Protein AF-A0A962DKK1-F1 (afdb_monomer_lite)

pLDDT: mean 78.5, std 17.29, range [34.22, 97.69]

Structure (mmCIF, N/CA/C/O backbone):
data_AF-A0A962DKK1-F1
#
_entry.id   AF-A0A962DKK1-F1
#
loop_
_atom_site.group_PDB
_atom_site.id
_atom_site.type_symbol
_atom_site.label_atom_id
_atom_site.label_alt_id
_atom_site.label_comp_id
_atom_site.label_asym_id
_atom_site.label_entity_id
_atom_site.label_seq_id
_atom_site.pdbx_PDB_ins_code
_atom_site.Cartn_x
_atom_site.Cartn_y
_atom_site.Cartn_z
_atom_site.occupancy
_atom_site.B_iso_or_equiv
_atom_site.auth_seq_id
_atom_site.auth_comp_id
_atom_site.auth_asym_id
_atom_site.auth_atom_id
_atom_site.pdbx_PDB_model_num
ATOM 1 N N . MET A 1 1 ? 17.340 -15.029 39.544 1.00 38.12 1 MET A N 1
ATOM 2 C CA . MET A 1 1 ? 16.029 -14.887 38.871 1.00 38.12 1 MET A CA 1
ATOM 3 C C . MET A 1 1 ? 15.025 -14.484 39.949 1.00 38.12 1 MET A C 1
ATOM 5 O O . MET A 1 1 ? 14.687 -15.329 40.756 1.00 38.12 1 MET A O 1
ATOM 9 N N . SER A 1 2 ? 14.737 -13.201 40.212 1.00 34.22 2 SER A N 1
ATOM 10 C CA . SER A 1 2 ? 14.168 -12.178 39.305 1.00 34.22 2 SER A CA 1
ATOM 11 C C . SER A 1 2 ? 12.877 -12.729 38.679 1.00 34.22 2 SER A C 1
ATOM 13 O O . SER A 1 2 ? 12.976 -13.680 37.920 1.00 34.22 2 SER A O 1
ATOM 15 N N . THR A 1 3 ? 11.656 -12.265 38.966 1.00 37.50 3 THR A N 1
ATOM 16 C CA . THR A 1 3 ? 11.211 -10.873 39.129 1.00 37.50 3 THR A CA 1
ATOM 17 C C . THR A 1 3 ? 9.856 -10.770 39.870 1.00 37.50 3 THR A C 1
ATOM 19 O O . THR A 1 3 ? 8.924 -11.519 39.611 1.00 37.50 3 THR A O 1
ATOM 22 N N . LEU A 1 4 ? 9.820 -9.821 40.815 1.00 36.00 4 LEU A N 1
ATOM 23 C CA . LEU A 1 4 ? 8.732 -9.002 41.378 1.00 36.00 4 LEU A CA 1
ATOM 24 C C . LEU A 1 4 ? 7.271 -9.515 41.413 1.00 36.00 4 LEU A C 1
ATOM 26 O O . LEU A 1 4 ? 6.476 -9.254 40.513 1.00 36.00 4 LEU A O 1
ATOM 30 N N . LYS A 1 5 ? 6.854 -9.985 42.601 1.00 38.22 5 LYS A N 1
ATOM 31 C CA . LYS A 1 5 ? 5.548 -9.609 43.177 1.00 38.22 5 LYS A CA 1
ATOM 32 C C . LYS A 1 5 ? 5.543 -8.083 43.329 1.00 38.22 5 LYS A C 1
ATOM 34 O O . LYS A 1 5 ? 6.258 -7.561 44.184 1.00 38.22 5 LYS A O 1
ATOM 39 N N . GLN A 1 6 ? 4.807 -7.372 42.475 1.00 42.34 6 GLN A N 1
ATOM 40 C CA . GLN A 1 6 ? 4.632 -5.928 42.618 1.00 42.34 6 GLN A CA 1
ATOM 41 C C . GLN A 1 6 ? 4.003 -5.617 43.978 1.00 42.34 6 GLN A C 1
ATOM 43 O O . GLN A 1 6 ? 3.001 -6.203 44.388 1.00 42.34 6 GLN A O 1
ATOM 48 N N . GLN A 1 7 ? 4.694 -4.733 44.682 1.00 39.09 7 GLN A N 1
ATOM 49 C CA . GLN A 1 7 ? 4.469 -4.325 46.053 1.00 39.09 7 GLN A CA 1
ATOM 50 C C . GLN A 1 7 ? 3.099 -3.651 46.183 1.00 39.09 7 GLN A C 1
ATOM 52 O O . GLN A 1 7 ? 2.826 -2.656 45.516 1.00 39.09 7 GLN A O 1
ATOM 57 N N . HIS A 1 8 ? 2.257 -4.175 47.077 1.00 39.00 8 HIS A N 1
ATOM 58 C CA . HIS A 1 8 ? 1.205 -3.383 47.707 1.00 39.00 8 HIS A CA 1
ATOM 59 C C . HIS A 1 8 ? 1.904 -2.309 48.547 1.00 39.00 8 HIS A C 1
ATOM 61 O O . HIS A 1 8 ? 2.344 -2.574 49.665 1.00 39.00 8 HIS A O 1
ATOM 67 N N . ALA A 1 9 ? 2.065 -1.114 47.984 1.00 37.25 9 ALA A N 1
ATOM 68 C CA . ALA A 1 9 ? 2.425 0.063 48.756 1.00 37.25 9 ALA A CA 1
ATOM 69 C C . ALA A 1 9 ? 1.176 0.504 49.530 1.00 37.25 9 ALA A C 1
ATOM 71 O O . ALA A 1 9 ? 0.356 1.272 49.034 1.00 37.25 9 ALA A O 1
ATOM 72 N N . VAL A 1 10 ? 1.006 -0.059 50.726 1.00 46.09 10 VAL A N 1
ATOM 73 C CA . VAL A 1 10 ? 0.055 0.435 51.723 1.00 46.09 10 VAL A CA 1
ATOM 74 C C . VAL A 1 10 ? 0.611 1.762 52.243 1.00 46.09 10 VAL A C 1
ATOM 76 O O . VAL A 1 10 ? 1.651 1.782 52.895 1.00 46.09 10 VAL A O 1
ATOM 79 N N . ASN A 1 11 ? -0.062 2.859 51.905 1.00 47.78 11 ASN A N 1
ATOM 80 C CA . ASN A 1 11 ? 0.117 4.187 52.498 1.00 47.78 11 ASN A CA 1
ATOM 81 C C . ASN A 1 11 ? -1.148 4.516 53.322 1.00 47.78 11 ASN A C 1
ATOM 83 O O . ASN A 1 11 ? -2.201 3.937 53.057 1.00 47.78 11 ASN A O 1
ATOM 87 N N . PRO A 1 12 ? -1.025 5.358 54.360 1.00 49.19 12 PRO A N 1
ATOM 88 C CA . PRO A 1 12 ? -1.594 5.152 55.692 1.00 49.19 12 PRO A CA 1
ATOM 89 C C . PRO A 1 12 ? -3.124 5.186 55.711 1.00 49.19 12 PRO A C 1
ATOM 91 O O . PRO A 1 12 ? -3.716 6.030 55.055 1.00 49.19 12 PRO A O 1
ATOM 94 N N . GLU A 1 13 ? -3.714 4.263 56.474 1.00 57.44 13 GLU A N 1
ATOM 95 C CA . GLU A 1 13 ? -5.073 4.235 57.051 1.00 57.44 13 GLU A CA 1
ATOM 96 C C . GLU A 1 13 ? -6.074 5.306 56.570 1.00 57.44 13 GLU A C 1
ATOM 98 O O . GLU A 1 13 ? -6.578 6.103 57.358 1.00 57.44 13 GLU A O 1
ATOM 103 N N . ILE A 1 14 ? -6.424 5.318 55.283 1.00 63.72 14 ILE A N 1
ATOM 104 C CA . ILE A 1 14 ? -7.646 5.998 54.853 1.00 63.72 14 ILE A CA 1
ATOM 105 C C . ILE A 1 14 ? -8.773 4.991 55.063 1.00 63.72 14 ILE A C 1
ATOM 107 O O . ILE A 1 14 ? -8.920 4.043 54.290 1.00 63.72 14 ILE A O 1
ATOM 111 N N . THR A 1 15 ? -9.514 5.156 56.157 1.00 82.00 15 THR A N 1
ATOM 112 C CA . THR A 1 15 ? -10.688 4.334 56.454 1.00 82.00 15 THR A CA 1
ATOM 113 C C . THR A 1 15 ? -11.810 4.633 55.466 1.00 82.00 15 THR A C 1
ATOM 115 O O . THR A 1 15 ? -11.895 5.730 54.907 1.00 82.00 15 THR A O 1
ATOM 118 N N . GLU A 1 16 ? -12.688 3.658 55.236 1.00 71.38 16 GLU A N 1
ATOM 119 C CA . GLU A 1 16 ? -13.846 3.848 54.357 1.00 71.38 16 GLU A CA 1
ATOM 120 C C . GLU A 1 16 ? -14.738 5.000 54.844 1.00 71.38 16 GLU A C 1
ATOM 122 O O . GLU A 1 16 ? -15.227 5.770 54.015 1.00 71.38 16 GLU A O 1
ATOM 127 N N . GLU A 1 17 ? -14.868 5.194 56.165 1.00 75.94 17 GLU A N 1
ATOM 128 C CA . GLU A 1 17 ? -15.586 6.344 56.727 1.00 75.94 17 GLU A CA 1
ATOM 129 C C . GLU A 1 17 ? -14.944 7.679 56.336 1.00 75.94 17 GLU A C 1
ATOM 131 O O . GLU A 1 17 ? -15.644 8.592 55.907 1.00 75.94 17 GLU A O 1
ATOM 136 N N . ALA A 1 18 ? -13.613 7.789 56.390 1.00 80.25 18 ALA A N 1
ATOM 137 C CA . ALA A 1 18 ? -12.925 9.021 56.011 1.00 80.25 18 ALA A CA 1
ATOM 138 C C . ALA A 1 18 ? -13.116 9.355 54.519 1.00 80.25 18 ALA A C 1
ATOM 140 O O . ALA A 1 18 ? -13.217 10.525 54.147 1.00 80.25 18 ALA A O 1
ATOM 141 N N . ILE A 1 19 ? -13.196 8.335 53.656 1.00 78.94 19 ILE A N 1
ATOM 142 C CA . ILE A 1 19 ? -13.493 8.510 52.225 1.00 78.94 19 ILE A CA 1
ATOM 143 C C . ILE A 1 19 ? -14.941 8.967 52.034 1.00 78.94 19 ILE A C 1
ATOM 145 O O . ILE A 1 19 ? -15.192 9.869 51.232 1.00 78.94 19 ILE A O 1
ATOM 149 N N . ALA A 1 20 ? -15.889 8.366 52.758 1.00 73.25 20 ALA A N 1
ATOM 150 C CA . ALA A 1 20 ? -17.300 8.732 52.694 1.00 73.25 20 ALA A CA 1
ATOM 151 C C . ALA A 1 20 ? -17.527 10.184 53.143 1.00 73.25 20 ALA A C 1
ATOM 153 O O . ALA A 1 20 ? -18.129 10.960 52.397 1.00 73.25 20 ALA A O 1
ATOM 154 N N . ASP A 1 21 ? -16.959 10.574 54.287 1.00 79.06 21 ASP A N 1
ATOM 155 C CA . ASP A 1 21 ? -17.029 11.938 54.818 1.00 79.06 21 ASP A CA 1
ATOM 156 C C . ASP A 1 21 ? -16.410 12.949 53.844 1.00 79.06 21 ASP A C 1
ATOM 158 O O . ASP A 1 21 ? -16.981 14.010 53.574 1.00 79.06 21 ASP A O 1
ATOM 162 N N . TYR A 1 22 ? -15.266 12.602 53.246 1.00 82.12 22 TYR A N 1
ATOM 163 C CA . TYR A 1 22 ? -14.610 13.443 52.251 1.00 82.12 22 TYR A CA 1
ATOM 164 C C . TYR A 1 22 ? -15.469 13.642 50.995 1.00 82.12 22 TYR A C 1
ATOM 166 O O . TYR A 1 22 ? -15.608 14.773 50.522 1.00 82.12 22 TYR A O 1
ATOM 174 N N . LEU A 1 23 ? -16.057 12.572 50.450 1.00 80.94 23 LEU A N 1
ATOM 175 C CA . LEU A 1 23 ? -16.922 12.649 49.268 1.00 80.94 23 LEU A CA 1
ATOM 176 C C . LEU A 1 23 ? -18.223 13.410 49.560 1.00 80.94 23 LEU A C 1
ATOM 178 O O . LEU A 1 23 ? -18.690 14.158 48.704 1.00 80.94 23 LEU A O 1
ATOM 182 N N . GLN A 1 24 ? -18.777 13.278 50.767 1.00 75.62 24 GLN A N 1
ATOM 183 C CA . GLN A 1 24 ? -19.978 14.002 51.186 1.00 75.62 24 GLN A CA 1
ATOM 184 C C . GLN A 1 24 ? -19.713 15.503 51.370 1.00 75.62 24 GLN A C 1
ATOM 186 O O . GLN A 1 24 ? -20.543 16.326 50.984 1.00 75.62 24 GLN A O 1
ATOM 191 N N . ALA A 1 25 ? -18.541 15.870 51.895 1.00 86.06 25 ALA A N 1
ATOM 192 C CA . ALA A 1 25 ? -18.103 17.261 51.997 1.00 86.06 25 ALA A CA 1
ATOM 193 C C . ALA A 1 25 ? -17.721 17.881 50.636 1.00 86.06 25 ALA A C 1
ATOM 195 O O . ALA A 1 25 ? -17.657 19.104 50.517 1.00 86.06 25 ALA A O 1
ATOM 196 N N . ASN A 1 26 ? -17.470 17.061 49.608 1.00 81.31 26 ASN A N 1
ATOM 197 C CA . ASN A 1 26 ? -17.030 17.497 48.280 1.00 81.31 26 ASN A CA 1
ATOM 198 C C . ASN A 1 26 ? -17.920 16.914 47.159 1.00 81.31 26 ASN A C 1
ATOM 200 O O . ASN A 1 26 ? -17.438 16.110 46.358 1.00 81.31 26 ASN A O 1
ATOM 204 N N . PRO A 1 27 ? -19.190 17.339 47.024 1.00 76.06 27 PRO A N 1
ATOM 205 C CA . PRO A 1 27 ? -20.107 16.798 46.010 1.00 76.06 27 PRO A CA 1
ATOM 206 C C . PRO A 1 27 ? -19.615 16.998 44.564 1.00 76.06 27 PRO A C 1
ATOM 208 O O . PRO A 1 27 ? -19.842 16.156 43.698 1.00 76.06 27 PRO A O 1
ATOM 211 N N . GLU A 1 28 ? -18.853 18.061 44.311 1.00 80.56 28 GLU A N 1
ATOM 212 C CA . GLU A 1 28 ? -18.278 18.393 42.998 1.00 80.56 28 GLU A CA 1
ATOM 213 C C . GLU A 1 28 ? -17.040 17.549 42.642 1.00 80.56 28 GLU A C 1
ATOM 215 O O . GLU A 1 28 ? -16.443 17.692 41.572 1.00 80.56 28 GLU A O 1
ATOM 220 N N . PHE A 1 29 ? -16.593 16.673 43.549 1.00 79.75 29 PHE A N 1
ATOM 221 C CA . PHE A 1 29 ? -15.401 15.846 43.364 1.00 79.75 29 PHE A CA 1
ATOM 222 C C . PHE A 1 29 ? -15.450 15.045 42.057 1.00 79.75 29 PHE A C 1
ATOM 224 O O . PHE A 1 29 ? -14.474 15.016 41.308 1.00 79.75 29 PHE A O 1
ATOM 231 N N . PHE A 1 30 ? -16.599 14.453 41.734 1.00 74.88 30 PHE A N 1
ATOM 232 C CA . PHE A 1 30 ? -16.753 13.658 40.518 1.00 74.88 30 PHE A CA 1
ATOM 233 C C . PHE A 1 30 ? -16.901 14.485 39.236 1.00 74.88 30 PHE A C 1
ATOM 235 O O . PHE A 1 30 ? -16.602 13.972 38.158 1.00 74.88 30 PHE A O 1
ATOM 242 N N . GLU A 1 31 ? -17.291 15.757 39.332 1.00 75.06 31 GLU A N 1
ATOM 243 C CA . GLU A 1 31 ? -17.278 16.676 38.189 1.00 75.06 31 GLU A CA 1
ATOM 244 C C . GLU A 1 31 ? -15.838 17.047 37.823 1.00 75.06 31 GLU A C 1
ATOM 246 O O . GLU A 1 31 ? -15.436 16.956 36.661 1.00 75.06 31 GLU A O 1
ATOM 251 N N . ARG A 1 32 ? -15.019 17.355 38.839 1.00 77.56 32 ARG A N 1
ATOM 252 C CA . ARG A 1 32 ? -13.580 17.635 38.682 1.00 77.56 32 ARG A CA 1
ATOM 253 C C . ARG A 1 32 ? -12.777 16.404 38.259 1.00 77.56 32 ARG A C 1
ATOM 255 O O . ARG A 1 32 ? -11.748 16.533 37.599 1.00 77.56 32 ARG A O 1
ATOM 262 N N . HIS A 1 33 ? -13.261 15.210 38.596 1.00 70.62 33 HIS A N 1
ATOM 263 C CA . HIS A 1 33 ? -12.624 13.933 38.282 1.00 70.62 33 HIS A CA 1
ATOM 264 C C . HIS A 1 33 ? -13.517 13.013 37.430 1.00 70.62 33 HIS A C 1
ATOM 266 O O . HIS A 1 33 ? -13.675 11.826 37.719 1.00 70.62 33 HIS A O 1
ATOM 272 N N . SER A 1 34 ? -14.056 13.530 36.324 1.00 65.81 34 SER A N 1
ATOM 273 C CA . SER A 1 34 ? -14.964 12.796 35.420 1.00 65.81 34 SER A CA 1
ATOM 274 C C . SER A 1 34 ? -14.400 11.469 34.876 1.00 65.81 34 SER A C 1
ATOM 276 O O . SER A 1 34 ? -15.138 10.508 34.647 1.00 65.81 34 SER A O 1
ATOM 278 N N . ILE A 1 35 ? -13.074 11.365 34.730 1.00 69.44 35 ILE A N 1
ATOM 279 C CA . ILE A 1 35 ? -12.382 10.132 34.319 1.00 69.44 35 ILE A CA 1
ATOM 280 C C . ILE A 1 35 ? -12.550 9.019 35.368 1.00 69.44 35 ILE A C 1
ATOM 282 O O . ILE A 1 35 ? -12.721 7.855 35.002 1.00 69.44 35 ILE A O 1
ATOM 286 N N . LEU A 1 36 ? -12.547 9.356 36.664 1.00 66.94 36 LEU A N 1
ATOM 287 C CA . LEU A 1 36 ? -12.799 8.386 37.735 1.00 66.94 36 LEU A CA 1
ATOM 288 C C . LEU A 1 36 ? -14.233 7.855 37.655 1.00 66.94 36 LEU A C 1
ATOM 290 O O . LEU A 1 36 ? -14.428 6.648 37.767 1.00 66.94 36 LEU A O 1
ATOM 294 N N . LEU A 1 37 ? -15.213 8.709 37.342 1.00 65.50 37 LEU A N 1
ATOM 295 C CA . LEU A 1 37 ? -16.615 8.312 37.159 1.00 65.50 37 LEU A CA 1
ATOM 296 C C . LEU A 1 37 ? -16.808 7.311 35.997 1.00 65.50 37 LEU A C 1
ATOM 298 O O . LEU A 1 37 ? -17.636 6.400 36.068 1.00 65.50 37 LEU A O 1
ATOM 302 N N . ASN A 1 38 ? -16.014 7.436 34.928 1.00 61.47 38 ASN A N 1
ATOM 303 C CA . ASN A 1 38 ? -16.039 6.488 33.808 1.00 61.47 38 ASN A CA 1
ATOM 304 C C . ASN A 1 38 ? -15.576 5.079 34.205 1.00 61.47 38 ASN A C 1
ATOM 306 O O . ASN A 1 38 ? -16.063 4.094 33.644 1.00 61.47 38 ASN A O 1
ATOM 310 N N . ASN A 1 39 ? -14.684 4.979 35.190 1.00 62.34 39 ASN A N 1
ATOM 311 C CA . ASN A 1 39 ? -14.127 3.716 35.672 1.00 62.34 39 ASN A CA 1
ATOM 312 C C . ASN A 1 39 ? -14.829 3.184 36.933 1.00 62.34 39 ASN A C 1
ATOM 314 O O . ASN A 1 39 ? -14.711 1.996 37.240 1.00 62.34 39 ASN A O 1
ATOM 318 N N . LEU A 1 40 ? -15.578 4.036 37.639 1.00 65.38 40 LEU A N 1
ATOM 319 C CA . LEU A 1 40 ? -16.307 3.690 38.852 1.00 65.38 40 LEU A CA 1
ATOM 320 C C . LEU A 1 40 ? -17.438 2.698 38.533 1.00 65.38 40 LEU A C 1
ATOM 322 O O . LEU A 1 40 ? -18.264 2.920 37.643 1.00 65.38 40 LEU A O 1
ATOM 326 N N . ARG A 1 41 ? -17.471 1.581 39.264 1.00 57.44 41 ARG A N 1
ATOM 327 C CA . ARG A 1 41 ? -18.561 0.601 39.217 1.00 57.44 41 ARG A CA 1
ATOM 328 C C . ARG A 1 41 ? -19.440 0.797 40.447 1.00 57.44 41 ARG A C 1
ATOM 330 O O . ARG A 1 41 ? -19.141 0.249 41.498 1.00 57.44 41 ARG A O 1
ATOM 337 N N . LEU A 1 42 ? -20.502 1.582 40.303 1.00 58.72 42 LEU A N 1
ATOM 338 C CA . LEU A 1 42 ? -21.550 1.730 41.314 1.00 58.72 42 LEU A CA 1
ATOM 339 C C . LEU A 1 42 ? -22.676 0.736 41.000 1.00 58.72 42 LEU A C 1
ATOM 341 O O . LEU A 1 42 ? -23.409 0.973 40.039 1.00 58.72 42 LEU A O 1
ATOM 345 N N . PRO A 1 43 ? -22.817 -0.375 41.740 1.00 54.16 43 PRO A N 1
ATOM 346 C CA . PRO A 1 43 ? -24.013 -1.200 41.639 1.00 54.16 43 PRO A CA 1
ATOM 347 C C . PRO A 1 43 ? -25.209 -0.418 42.204 1.00 54.16 43 PRO A C 1
ATOM 349 O O . PRO A 1 43 ? -25.185 -0.027 43.370 1.00 54.16 43 PRO A O 1
ATOM 352 N N . HIS A 1 44 ? -26.256 -0.174 41.412 1.00 52.31 44 HIS A N 1
ATOM 353 C CA . HIS A 1 44 ? -27.511 0.355 41.948 1.00 52.31 44 HIS A CA 1
ATOM 354 C C . HIS A 1 44 ? -28.201 -0.721 42.788 1.00 52.31 44 HIS A C 1
ATOM 356 O O . HIS A 1 44 ? -28.836 -1.635 42.267 1.00 52.31 44 HIS A O 1
ATOM 362 N N . SER A 1 45 ? -28.152 -0.582 44.108 1.00 50.78 45 SER A N 1
ATOM 363 C CA . SER A 1 45 ? -28.953 -1.355 45.057 1.00 50.78 45 SER A CA 1
ATOM 364 C C . SER A 1 45 ? -30.389 -0.817 45.134 1.00 50.78 45 SER A C 1
ATOM 366 O O . SER A 1 45 ? -30.885 -0.457 46.197 1.00 50.78 45 SER A O 1
ATOM 368 N N . THR A 1 46 ? -31.100 -0.772 44.003 1.00 48.31 46 THR A N 1
ATOM 369 C CA . THR A 1 46 ? -32.573 -0.742 44.066 1.00 48.31 46 THR A CA 1
ATOM 370 C C . THR A 1 46 ? -33.025 -2.184 44.271 1.00 48.31 46 THR A C 1
ATOM 372 O O . THR A 1 46 ? -32.860 -3.026 43.396 1.00 48.31 46 THR A O 1
ATOM 375 N N . GLY A 1 47 ? -33.446 -2.496 45.499 1.00 43.22 47 GLY A N 1
ATOM 376 C CA . GLY A 1 47 ? -33.584 -3.856 46.020 1.00 43.22 47 GLY A CA 1
ATOM 377 C C . GLY A 1 47 ? -34.341 -4.829 45.110 1.00 43.22 47 GLY A C 1
ATOM 378 O O . GLY A 1 47 ? -35.513 -4.633 44.802 1.00 43.22 47 GLY A O 1
ATOM 379 N N . GLY A 1 48 ? -33.665 -5.915 44.734 1.00 44.50 48 GLY A N 1
ATOM 380 C CA . GLY A 1 48 ? -34.232 -7.048 44.007 1.00 44.50 48 GLY A CA 1
ATOM 381 C C . GLY A 1 48 ? -33.236 -7.641 43.012 1.00 44.50 48 GLY A C 1
ATOM 382 O O . GLY A 1 48 ? -32.356 -6.949 42.518 1.00 44.50 48 GLY A O 1
ATOM 383 N N . ALA A 1 49 ? -33.380 -8.927 42.686 1.00 51.34 49 ALA A N 1
ATOM 384 C CA . ALA A 1 49 ? -32.545 -9.676 41.737 1.00 51.34 49 ALA A CA 1
ATOM 385 C C . ALA A 1 49 ? -32.627 -9.190 40.261 1.00 51.34 49 ALA A C 1
ATOM 387 O O . ALA A 1 49 ? -32.333 -9.950 39.338 1.00 51.34 49 ALA A O 1
ATOM 388 N N . ALA A 1 50 ? -33.049 -7.946 40.019 1.00 53.00 50 ALA A N 1
ATOM 389 C CA . ALA A 1 50 ? -33.268 -7.362 38.704 1.00 53.00 50 ALA A CA 1
ATOM 390 C C . ALA A 1 50 ? -32.167 -6.341 38.378 1.00 53.00 50 ALA A C 1
ATOM 392 O O . ALA A 1 50 ? -32.025 -5.319 39.040 1.00 53.00 50 ALA A O 1
ATOM 393 N N . VAL A 1 51 ? -31.389 -6.610 37.328 1.00 54.62 51 VAL A N 1
ATOM 394 C CA . VAL A 1 51 ? -30.392 -5.669 36.793 1.00 54.62 51 VAL A CA 1
ATOM 395 C C . VAL A 1 51 ? -31.115 -4.466 36.179 1.00 54.62 51 VAL A C 1
ATOM 397 O O . VAL A 1 51 ? -31.990 -4.644 35.328 1.00 54.62 51 VAL A O 1
ATOM 400 N N . SER A 1 52 ? -30.739 -3.244 36.568 1.00 65.56 52 SER A N 1
ATOM 401 C CA . SER A 1 52 ? -31.344 -2.013 36.049 1.00 65.56 52 SER A CA 1
ATOM 402 C C . SER A 1 52 ? -31.128 -1.887 34.534 1.00 65.56 52 SER A C 1
ATOM 404 O O . SER A 1 52 ? -30.004 -1.967 34.026 1.00 65.56 52 SER A O 1
ATOM 406 N N . LEU A 1 53 ? -32.210 -1.657 33.779 1.00 58.00 53 LEU A N 1
ATOM 407 C CA . LEU A 1 53 ? -32.154 -1.445 32.325 1.00 58.00 53 LEU A CA 1
ATOM 408 C C . LEU A 1 53 ? -31.226 -0.283 31.948 1.00 58.00 53 LEU A C 1
ATOM 410 O O . LEU A 1 53 ? -30.561 -0.346 30.914 1.00 58.00 53 LEU A O 1
ATOM 414 N N . VAL A 1 54 ? -31.141 0.743 32.796 1.00 70.88 54 VAL A N 1
ATOM 415 C CA . VAL A 1 54 ? -30.272 1.907 32.587 1.00 70.88 54 VAL A CA 1
ATOM 416 C C . VAL A 1 54 ? -28.798 1.505 32.688 1.00 70.88 54 VAL A C 1
ATOM 418 O O . VAL A 1 54 ? -28.007 1.870 31.821 1.00 70.88 54 VAL A O 1
ATOM 421 N N . GLU A 1 55 ? -28.423 0.671 33.662 1.00 65.69 55 GLU A N 1
ATOM 422 C CA . GLU A 1 55 ? -27.054 0.144 33.776 1.00 65.69 55 GLU A CA 1
ATOM 423 C C . GLU A 1 55 ? -26.679 -0.697 32.552 1.00 65.69 55 GLU A C 1
ATOM 425 O O . GLU A 1 55 ? -25.596 -0.538 31.979 1.00 65.69 55 GLU A O 1
ATOM 430 N N . ARG A 1 56 ? -27.599 -1.553 32.087 1.00 71.75 56 ARG A N 1
ATOM 431 C CA . ARG A 1 56 ? -27.389 -2.340 30.866 1.00 71.75 56 ARG A CA 1
ATOM 432 C C . ARG A 1 56 ? -27.231 -1.440 29.639 1.00 71.75 56 ARG A C 1
ATOM 434 O O . ARG A 1 56 ? -26.366 -1.713 28.807 1.00 71.75 56 ARG A O 1
ATOM 441 N N . GLN A 1 57 ? -28.018 -0.371 29.524 1.00 67.44 57 GLN A N 1
ATOM 442 C CA . GLN A 1 57 ? -27.907 0.603 28.436 1.00 67.44 57 GLN A CA 1
ATOM 443 C C . GLN A 1 57 ? -26.578 1.367 28.478 1.00 67.44 57 GLN A C 1
ATOM 445 O O . GLN A 1 57 ? -25.922 1.477 27.441 1.00 67.44 57 GLN A O 1
ATOM 450 N N . ILE A 1 58 ? -26.127 1.820 29.652 1.00 82.81 58 ILE A N 1
ATOM 451 C CA . ILE A 1 58 ? -24.833 2.502 29.825 1.00 82.81 58 ILE A CA 1
ATOM 452 C C . ILE A 1 58 ? -23.679 1.574 29.442 1.00 82.81 58 ILE A C 1
ATOM 454 O O . ILE A 1 58 ? -22.782 1.979 28.702 1.00 82.81 58 ILE A O 1
ATOM 458 N N . LEU A 1 59 ? -23.707 0.314 29.883 1.00 78.88 59 LEU A N 1
ATOM 459 C CA . LEU A 1 59 ? -22.694 -0.674 29.507 1.00 78.88 59 LEU A CA 1
ATOM 460 C C . LEU A 1 59 ? -22.650 -0.891 27.990 1.00 78.88 59 LEU A C 1
ATOM 462 O O . LEU A 1 59 ? -21.568 -0.889 27.401 1.00 78.88 59 LEU A O 1
ATOM 466 N N . VAL A 1 60 ? -23.810 -1.024 27.342 1.00 80.75 60 VAL A N 1
ATOM 467 C CA . VAL A 1 60 ? -23.899 -1.161 25.880 1.00 80.75 60 VAL A CA 1
ATOM 468 C C . VAL A 1 60 ? -23.371 0.089 25.173 1.00 80.75 60 VAL A C 1
ATOM 470 O O . VAL A 1 60 ? -22.650 -0.035 24.183 1.00 80.75 60 VAL A O 1
ATOM 473 N N . LEU A 1 61 ? -23.686 1.289 25.666 1.00 85.88 61 LEU A N 1
ATOM 474 C CA . LEU A 1 61 ? -23.177 2.545 25.112 1.00 85.88 61 LEU A CA 1
ATOM 475 C C . LEU A 1 61 ? -21.657 2.653 25.257 1.00 85.88 61 LEU A C 1
ATOM 477 O O . LEU A 1 61 ? -20.987 2.966 24.276 1.00 85.88 61 LEU A O 1
ATOM 481 N N . ARG A 1 62 ? -21.096 2.310 26.424 1.00 85.88 62 ARG A N 1
ATOM 482 C CA . ARG A 1 62 ? -19.640 2.271 26.645 1.00 85.88 62 ARG A CA 1
ATOM 483 C C . ARG A 1 62 ? -18.955 1.278 25.703 1.00 85.88 62 ARG A C 1
ATOM 485 O O . ARG A 1 62 ? -17.960 1.618 25.072 1.00 85.88 62 ARG A O 1
ATOM 492 N N . GLN A 1 63 ? -19.513 0.078 25.534 1.00 88.25 63 GLN A N 1
ATOM 493 C CA . GLN A 1 63 ? -18.990 -0.914 24.587 1.00 88.25 63 GLN A CA 1
ATOM 494 C C . GLN A 1 63 ? -19.058 -0.433 23.133 1.00 88.25 63 GLN A C 1
ATOM 496 O O . GLN A 1 63 ? -18.113 -0.635 22.368 1.00 88.25 63 GLN A O 1
ATOM 501 N N . LYS A 1 64 ? -20.164 0.209 22.739 1.00 91.44 64 LYS A N 1
ATOM 502 C CA . LYS A 1 64 ? -20.310 0.806 21.406 1.00 91.44 64 LYS A CA 1
ATOM 503 C C . LYS A 1 64 ? -19.295 1.920 21.186 1.00 91.44 64 LYS A C 1
ATOM 505 O O . LYS A 1 64 ? -18.675 1.936 20.129 1.00 91.44 64 LYS A O 1
ATOM 510 N N . ASN A 1 65 ? -19.100 2.789 22.173 1.00 94.31 65 ASN A N 1
ATOM 511 C CA . ASN A 1 65 ? -18.135 3.878 22.098 1.00 94.31 65 ASN A CA 1
ATOM 512 C C . ASN A 1 65 ? -16.712 3.331 21.905 1.00 94.31 65 ASN A C 1
ATOM 514 O O . ASN A 1 65 ? -16.096 3.604 20.882 1.00 94.31 65 ASN A O 1
ATOM 518 N N . LEU A 1 66 ? -16.272 2.397 22.755 1.00 93.88 66 LEU A N 1
ATOM 519 C CA . LEU A 1 66 ? -14.969 1.734 22.603 1.00 93.88 66 LEU A CA 1
ATOM 520 C C . LEU A 1 66 ? -14.790 1.071 21.226 1.00 93.88 66 LEU A C 1
ATOM 522 O O . LEU A 1 66 ? -13.703 1.086 20.649 1.00 93.88 66 LEU A O 1
ATOM 526 N N . LYS A 1 67 ? -15.849 0.468 20.673 1.00 94.69 67 LYS A N 1
ATOM 527 C CA . LYS A 1 67 ? -15.814 -0.118 19.324 1.00 94.69 67 LYS A CA 1
ATOM 528 C C . LYS A 1 67 ? -15.661 0.952 18.240 1.00 94.69 67 LYS A C 1
ATOM 530 O O . LYS A 1 67 ? -14.962 0.708 17.258 1.00 94.69 67 LYS A O 1
ATOM 535 N N . LEU A 1 68 ? -16.330 2.092 18.388 1.00 96.06 68 LEU A N 1
ATOM 536 C CA . LEU A 1 68 ? -16.235 3.215 17.457 1.00 96.06 68 LEU A CA 1
ATOM 537 C C . LEU A 1 68 ? -14.861 3.877 17.524 1.00 96.06 68 LEU A C 1
ATOM 539 O O . LEU A 1 68 ? -14.271 4.099 16.474 1.00 96.06 68 LEU A O 1
ATOM 543 N N . GLU A 1 69 ? -14.317 4.099 18.718 1.00 96.31 69 GLU A N 1
ATOM 544 C CA . GLU A 1 69 ? -12.966 4.638 18.907 1.00 96.31 69 GLU A CA 1
ATOM 545 C C . GLU A 1 69 ? -11.907 3.759 18.233 1.00 96.31 69 GLU A C 1
ATOM 547 O O . GLU A 1 69 ? -11.043 4.266 17.519 1.00 96.31 69 GLU A O 1
ATOM 552 N N . ARG A 1 70 ? -12.007 2.430 18.380 1.00 96.69 70 ARG A N 1
ATOM 553 C CA . ARG A 1 70 ? -11.110 1.486 17.690 1.00 96.69 70 ARG A CA 1
ATOM 554 C C . ARG A 1 70 ? -11.231 1.585 16.174 1.00 96.69 70 ARG A C 1
ATOM 556 O O . ARG A 1 70 ? -10.226 1.735 15.497 1.00 96.69 70 ARG A O 1
ATOM 563 N N . LYS A 1 71 ? -12.459 1.569 15.648 1.00 96.44 71 LYS A N 1
ATOM 564 C CA . LYS A 1 71 ? -12.688 1.715 14.203 1.00 96.44 71 LYS A CA 1
ATOM 565 C C . LYS A 1 71 ? -12.170 3.044 13.665 1.00 96.44 71 LYS A C 1
ATOM 567 O O . LYS A 1 71 ? -11.627 3.077 12.569 1.00 96.44 71 LYS A O 1
ATOM 572 N N . LEU A 1 72 ? -12.357 4.132 14.409 1.00 96.94 72 LEU A N 1
ATOM 573 C CA . LEU A 1 72 ? -11.849 5.443 14.026 1.00 96.94 72 LEU A CA 1
ATOM 574 C C . LEU A 1 72 ? -10.324 5.421 13.955 1.00 96.94 72 LEU A C 1
ATOM 576 O O . LEU A 1 72 ? -9.761 5.899 12.976 1.00 96.94 72 LEU A O 1
ATOM 580 N N . LYS A 1 73 ? -9.668 4.827 14.955 1.00 97.00 73 LYS A N 1
ATOM 581 C CA . LYS A 1 73 ? -8.217 4.653 14.948 1.00 97.00 73 LYS A CA 1
ATOM 582 C C . LYS A 1 73 ? -7.751 3.875 13.715 1.00 97.00 73 LYS A C 1
ATOM 584 O O . LYS A 1 73 ? -6.882 4.366 13.005 1.00 97.00 73 LYS A O 1
ATOM 589 N N . ASP A 1 74 ? -8.387 2.744 13.414 1.00 97.25 74 ASP A N 1
ATOM 590 C CA . ASP A 1 74 ? -8.055 1.938 12.234 1.00 97.25 74 ASP A CA 1
ATOM 591 C C . ASP A 1 74 ? -8.209 2.747 10.933 1.00 97.25 74 ASP A C 1
ATOM 593 O O . ASP A 1 74 ? -7.342 2.710 10.063 1.00 97.25 74 ASP A O 1
ATOM 597 N N . LEU A 1 75 ? -9.290 3.527 10.803 1.00 97.62 75 LEU A N 1
ATOM 598 C CA . LEU A 1 75 ? -9.520 4.384 9.636 1.00 97.62 75 LEU A CA 1
ATOM 599 C C . LEU A 1 75 ? -8.470 5.491 9.503 1.00 97.62 75 LEU A C 1
ATOM 601 O O . LEU A 1 75 ? -8.028 5.775 8.392 1.00 97.62 75 LEU A O 1
ATOM 605 N N . VAL A 1 76 ? -8.060 6.106 10.614 1.00 97.56 76 VAL A N 1
ATOM 606 C CA . VAL A 1 76 ? -7.002 7.127 10.624 1.00 97.56 76 VAL A CA 1
ATOM 607 C C . VAL A 1 76 ? -5.661 6.521 10.218 1.00 97.56 76 VAL A C 1
ATOM 609 O O . VAL A 1 76 ? -4.927 7.130 9.440 1.00 97.56 76 VAL A O 1
ATOM 612 N N . ASP A 1 77 ? -5.346 5.320 10.697 1.00 97.50 77 ASP A N 1
ATOM 613 C CA . ASP A 1 77 ? -4.108 4.629 10.340 1.00 97.50 77 ASP A CA 1
ATOM 614 C C . ASP A 1 77 ? -4.093 4.244 8.848 1.00 97.50 77 ASP A C 1
ATOM 616 O O . ASP A 1 77 ? -3.089 4.465 8.164 1.00 97.50 77 ASP A O 1
ATOM 620 N N . ILE A 1 78 ? -5.226 3.778 8.304 1.00 97.44 78 ILE A N 1
ATOM 621 C CA . ILE A 1 78 ? -5.395 3.541 6.860 1.00 97.44 78 ILE A CA 1
ATOM 622 C C . ILE A 1 78 ? -5.224 4.844 6.070 1.00 97.44 78 ILE A C 1
ATOM 624 O O . ILE A 1 78 ? -4.493 4.862 5.082 1.00 97.44 78 ILE A O 1
ATOM 628 N N . ALA A 1 79 ? -5.855 5.940 6.501 1.00 96.81 79 ALA A N 1
ATOM 629 C CA . ALA A 1 79 ? -5.753 7.232 5.825 1.00 96.81 79 ALA A CA 1
ATOM 630 C C . ALA A 1 79 ? -4.296 7.719 5.753 1.00 96.81 79 ALA A C 1
ATOM 632 O O . ALA A 1 79 ? -3.810 8.049 4.676 1.00 96.81 79 ALA A O 1
ATOM 633 N N . ARG A 1 80 ? -3.556 7.647 6.865 1.00 96.94 80 ARG A N 1
ATOM 634 C CA . ARG A 1 80 ? -2.128 8.010 6.910 1.00 96.94 80 ARG A CA 1
ATOM 635 C C . ARG A 1 80 ? -1.265 7.138 6.001 1.00 96.94 80 ARG A C 1
ATOM 637 O O . ARG A 1 80 ? -0.343 7.638 5.351 1.00 96.94 80 ARG A O 1
ATOM 644 N N . SER A 1 81 ? -1.542 5.834 5.963 1.00 95.88 81 SER A N 1
ATOM 645 C CA . SER A 1 81 ? -0.848 4.908 5.065 1.00 95.88 81 SER A CA 1
ATOM 646 C C . SER A 1 81 ? -1.110 5.260 3.599 1.00 95.88 81 SER A C 1
ATOM 648 O O . SER A 1 81 ? -0.166 5.330 2.809 1.00 95.88 81 SER A O 1
ATOM 650 N N . ASN A 1 82 ? -2.362 5.575 3.259 1.00 96.69 82 ASN A N 1
ATOM 651 C CA . ASN A 1 82 ? -2.756 5.990 1.917 1.00 96.69 82 ASN A CA 1
ATOM 652 C C . ASN A 1 82 ? -2.111 7.318 1.507 1.00 96.69 82 ASN A C 1
ATOM 654 O O . ASN A 1 82 ? -1.586 7.403 0.401 1.00 96.69 82 ASN A O 1
ATOM 658 N N . ASP A 1 83 ? -2.077 8.318 2.390 1.00 97.50 83 ASP A N 1
ATOM 659 C CA . ASP A 1 83 ? -1.422 9.604 2.116 1.00 97.50 83 ASP A CA 1
ATOM 660 C C . ASP A 1 83 ? 0.075 9.419 1.848 1.00 97.50 83 ASP A C 1
ATOM 662 O O . ASP A 1 83 ? 0.633 9.968 0.895 1.00 97.50 83 ASP A O 1
ATOM 666 N N . THR A 1 84 ? 0.726 8.570 2.648 1.00 96.44 84 THR A N 1
ATOM 667 C CA . THR A 1 84 ? 2.141 8.227 2.461 1.00 96.44 84 THR A CA 1
ATOM 668 C C . THR A 1 84 ? 2.369 7.536 1.114 1.00 96.44 84 THR A C 1
ATOM 670 O O . THR A 1 84 ? 3.328 7.852 0.408 1.00 96.44 84 THR A O 1
ATOM 673 N N . LEU A 1 85 ? 1.492 6.602 0.734 1.00 95.88 85 LEU A N 1
ATOM 674 C CA . LEU A 1 85 ? 1.562 5.915 -0.554 1.00 95.88 85 LEU A CA 1
ATOM 675 C C . LEU A 1 85 ? 1.340 6.885 -1.725 1.00 95.88 85 LEU A C 1
ATOM 677 O O . LEU A 1 85 ? 2.105 6.860 -2.688 1.00 95.88 85 LEU A O 1
ATOM 681 N N . ALA A 1 86 ? 0.344 7.765 -1.631 1.00 97.00 86 ALA A N 1
ATOM 682 C CA . ALA A 1 86 ? 0.043 8.764 -2.651 1.00 97.00 86 ALA A CA 1
ATOM 683 C C . ALA A 1 86 ? 1.223 9.722 -2.872 1.00 97.00 86 ALA A C 1
ATOM 685 O O . ALA A 1 86 ? 1.609 9.972 -4.015 1.00 97.00 86 ALA A O 1
ATOM 686 N N . ALA A 1 87 ? 1.861 10.185 -1.793 1.00 96.81 87 ALA A N 1
ATOM 687 C CA . ALA A 1 87 ? 3.058 11.017 -1.872 1.00 96.81 87 ALA A CA 1
ATOM 688 C C . ALA A 1 87 ? 4.225 10.297 -2.575 1.00 96.81 87 ALA A C 1
ATOM 690 O O . ALA A 1 87 ? 4.908 10.893 -3.410 1.00 96.81 87 ALA A O 1
ATOM 691 N N . ARG A 1 88 ? 4.433 9.001 -2.295 1.00 96.69 88 ARG A N 1
ATOM 692 C CA . ARG A 1 88 ? 5.461 8.181 -2.966 1.00 96.69 88 ARG A CA 1
ATOM 693 C C . ARG A 1 88 ? 5.182 8.018 -4.458 1.00 96.69 88 ARG A C 1
ATOM 695 O O . ARG A 1 88 ? 6.100 8.163 -5.259 1.00 96.69 88 ARG A O 1
ATOM 702 N N . ILE A 1 89 ? 3.928 7.762 -4.834 1.00 97.00 89 ILE A N 1
ATOM 703 C CA . ILE A 1 89 ? 3.511 7.657 -6.241 1.00 97.00 89 ILE A CA 1
ATOM 704 C C . ILE A 1 89 ? 3.735 8.985 -6.968 1.00 97.00 89 ILE A C 1
ATOM 706 O O . ILE A 1 89 ? 4.303 8.997 -8.058 1.00 97.00 89 ILE A O 1
ATOM 710 N N . HIS A 1 90 ? 3.333 10.103 -6.361 1.00 97.31 90 HIS A N 1
ATOM 711 C CA . HIS A 1 90 ? 3.529 11.426 -6.947 1.00 97.31 90 HIS A CA 1
ATOM 712 C C . HIS A 1 90 ? 5.017 11.752 -7.136 1.00 97.31 90 HIS A C 1
ATOM 714 O O . HIS A 1 90 ? 5.425 12.172 -8.217 1.00 97.31 90 HIS A O 1
ATOM 720 N N . SER A 1 91 ? 5.840 11.491 -6.117 1.00 96.62 91 SER A N 1
ATOM 721 C CA . SER A 1 91 ? 7.293 11.672 -6.193 1.00 96.62 91 SER A CA 1
ATOM 722 C C . SER A 1 91 ? 7.918 10.822 -7.304 1.00 96.62 91 SER A C 1
ATOM 724 O O . SER A 1 91 ? 8.675 11.341 -8.123 1.00 96.62 91 SER A O 1
ATOM 726 N N . LEU A 1 92 ? 7.543 9.540 -7.406 1.00 97.00 92 LEU A N 1
ATOM 727 C CA . LEU A 1 92 ? 7.993 8.664 -8.490 1.00 97.00 92 LEU A CA 1
ATOM 728 C C . LEU A 1 92 ? 7.626 9.236 -9.866 1.00 97.00 92 LEU A C 1
ATOM 730 O O . LEU A 1 92 ? 8.485 9.295 -10.742 1.00 97.00 92 LEU A O 1
ATOM 734 N N . ALA A 1 93 ? 6.385 9.693 -10.050 1.00 96.69 93 ALA A N 1
ATOM 735 C CA . ALA A 1 93 ? 5.949 10.287 -11.312 1.00 96.69 93 ALA A CA 1
ATOM 736 C C . ALA A 1 93 ? 6.791 11.519 -11.682 1.00 96.69 93 ALA A C 1
ATOM 738 O O . ALA A 1 93 ? 7.248 11.629 -12.819 1.00 96.69 93 ALA A O 1
ATOM 739 N N . MET A 1 94 ? 7.065 12.404 -10.719 1.00 97.69 94 MET A N 1
ATOM 740 C CA . MET A 1 94 ? 7.916 13.579 -10.928 1.00 97.69 94 MET A CA 1
ATOM 741 C C . MET A 1 94 ? 9.354 13.199 -11.300 1.00 97.69 94 MET A C 1
ATOM 743 O O . MET A 1 94 ? 9.917 13.770 -12.231 1.00 97.69 94 MET A O 1
ATOM 747 N N . LEU A 1 95 ? 9.942 12.212 -10.617 1.00 96.44 95 LEU A N 1
ATOM 7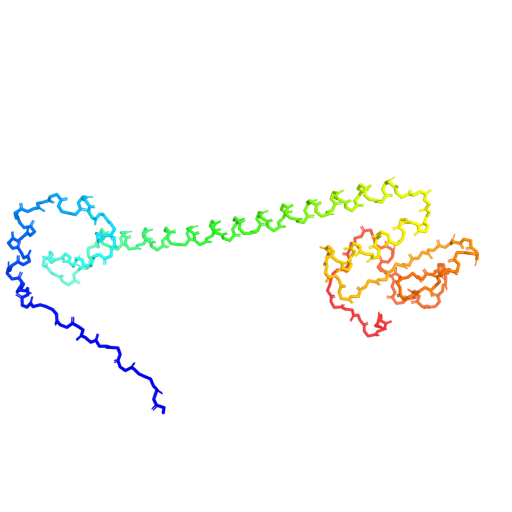48 C CA . LEU A 1 95 ? 11.298 11.738 -10.910 1.00 96.44 95 LEU A CA 1
ATOM 749 C C . LEU A 1 95 ? 11.397 11.082 -12.293 1.00 96.44 95 LEU A C 1
ATOM 751 O O . LEU A 1 95 ? 12.388 11.281 -12.990 1.00 96.44 95 LEU A O 1
ATOM 755 N N . MET A 1 96 ? 10.378 10.321 -12.700 1.00 95.50 96 MET A N 1
ATOM 756 C CA . MET A 1 96 ? 10.325 9.719 -14.035 1.00 95.50 96 MET A CA 1
ATOM 757 C C . MET A 1 96 ? 10.178 10.782 -15.128 1.00 95.50 96 MET A C 1
ATOM 759 O O . MET A 1 96 ? 10.846 10.682 -16.150 1.00 95.50 96 MET A O 1
ATOM 763 N N . LEU A 1 97 ? 9.350 11.811 -14.909 1.00 96.06 97 LEU A N 1
ATOM 764 C CA . LEU A 1 97 ? 9.186 12.927 -15.849 1.00 96.06 97 LEU A CA 1
ATOM 765 C C . LEU A 1 97 ? 10.453 13.781 -15.989 1.00 96.06 97 LEU A C 1
ATOM 767 O O . LEU A 1 97 ? 10.704 14.327 -17.058 1.00 96.06 97 LEU A O 1
ATOM 771 N N . ALA A 1 98 ? 11.242 13.904 -14.921 1.00 96.31 98 ALA A N 1
ATOM 772 C CA . ALA A 1 98 ? 12.493 14.657 -14.919 1.00 96.31 98 ALA A CA 1
ATOM 773 C C . ALA A 1 98 ? 13.691 13.870 -15.484 1.00 96.31 98 ALA A C 1
ATOM 775 O O . ALA A 1 98 ? 14.776 14.435 -15.635 1.00 96.31 98 ALA A O 1
ATOM 776 N N . ALA A 1 99 ? 13.536 12.571 -15.759 1.00 94.81 99 ALA A N 1
ATOM 777 C CA . ALA A 1 99 ? 14.618 11.753 -16.287 1.00 94.81 99 ALA A CA 1
ATOM 778 C C . ALA A 1 99 ? 14.952 12.156 -17.740 1.00 94.81 99 ALA A C 1
ATOM 780 O O . ALA A 1 99 ? 14.041 12.326 -18.551 1.00 94.81 99 ALA A O 1
ATOM 781 N N . PRO A 1 100 ? 16.244 12.293 -18.093 1.00 89.75 100 PRO A N 1
ATOM 782 C CA . PRO A 1 100 ? 16.655 12.828 -19.393 1.00 89.75 100 PRO A CA 1
ATOM 783 C C . PRO A 1 100 ? 16.474 11.833 -20.547 1.00 89.75 100 PRO A C 1
ATOM 785 O O . PRO A 1 100 ? 16.386 12.238 -21.703 1.00 89.75 100 PRO A O 1
ATOM 788 N N . ASP A 1 101 ? 16.454 10.535 -20.246 1.00 88.62 101 ASP A N 1
ATOM 789 C CA . ASP A 1 101 ? 16.424 9.456 -21.222 1.00 88.62 101 ASP A CA 1
ATOM 790 C C . ASP A 1 101 ? 15.749 8.192 -20.662 1.00 88.62 101 ASP A C 1
ATOM 792 O O . ASP A 1 101 ? 15.448 8.068 -19.470 1.00 88.62 101 ASP A O 1
ATOM 796 N N . GLN A 1 102 ? 15.517 7.215 -21.543 1.00 86.44 102 GLN A N 1
ATOM 797 C CA . GLN A 1 102 ? 14.894 5.940 -21.183 1.00 86.44 102 GLN A CA 1
ATOM 798 C C . GLN A 1 102 ? 15.692 5.180 -20.110 1.00 86.44 102 GLN A C 1
ATOM 800 O O . GLN A 1 102 ? 15.099 4.582 -19.211 1.00 86.44 102 GLN A O 1
ATOM 805 N N . ALA A 1 103 ? 17.026 5.218 -20.171 1.00 85.69 103 ALA A N 1
ATOM 806 C CA . ALA A 1 103 ? 17.883 4.579 -19.175 1.00 85.69 103 ALA A CA 1
ATOM 807 C C . ALA A 1 103 ? 17.709 5.218 -17.785 1.00 85.69 103 ALA A C 1
ATOM 809 O O . ALA A 1 103 ? 17.600 4.508 -16.780 1.00 85.69 103 ALA A O 1
ATOM 810 N N . GLY A 1 104 ? 17.606 6.547 -17.724 1.00 90.31 104 GLY A N 1
ATOM 811 C CA . GLY A 1 104 ? 17.307 7.305 -16.516 1.00 90.31 104 GLY A CA 1
ATOM 812 C C . GLY A 1 104 ? 15.958 6.930 -15.909 1.00 90.31 104 GLY A C 1
ATOM 813 O O . GLY A 1 104 ? 15.891 6.695 -14.702 1.00 90.31 104 GLY A O 1
ATOM 814 N N . VAL A 1 105 ? 14.912 6.789 -16.731 1.00 91.94 105 VAL A N 1
ATOM 815 C CA . VAL A 1 105 ? 13.578 6.355 -16.274 1.00 91.94 105 VAL A CA 1
ATOM 816 C C . VAL A 1 105 ? 13.641 4.970 -15.624 1.00 91.94 105 VAL A C 1
ATOM 818 O O . VAL A 1 105 ? 13.109 4.777 -14.531 1.00 91.94 105 VAL A O 1
ATOM 821 N N . ILE A 1 106 ? 14.314 4.011 -16.267 1.00 90.81 106 ILE A N 1
ATOM 822 C CA . ILE A 1 106 ? 14.441 2.635 -15.762 1.00 90.81 106 ILE A CA 1
ATOM 823 C C . ILE A 1 106 ? 15.193 2.617 -14.426 1.00 90.81 106 ILE A C 1
ATOM 825 O O . ILE A 1 106 ? 14.743 1.963 -13.485 1.00 90.81 106 ILE A O 1
ATOM 829 N N . ARG A 1 107 ? 16.291 3.376 -14.314 1.00 89.75 107 ARG A N 1
ATOM 830 C CA . ARG A 1 107 ? 17.076 3.487 -13.075 1.00 89.75 107 ARG A CA 1
ATOM 831 C C . ARG A 1 107 ? 16.263 4.096 -11.934 1.00 89.75 107 ARG A C 1
ATOM 833 O O . ARG A 1 107 ? 16.290 3.572 -10.823 1.00 89.75 107 ARG A O 1
ATOM 840 N N . VAL A 1 108 ? 15.539 5.185 -12.204 1.00 93.88 108 VAL A N 1
ATOM 841 C CA . VAL A 1 108 ? 14.649 5.822 -11.221 1.00 93.88 108 VAL A CA 1
ATOM 842 C C . VAL A 1 108 ? 13.593 4.828 -10.748 1.00 93.88 108 VAL A C 1
ATOM 844 O O . VAL A 1 108 ? 13.373 4.697 -9.547 1.00 93.88 108 VAL A O 1
ATOM 847 N N . LEU A 1 109 ? 12.967 4.095 -11.669 1.00 94.12 109 LEU A N 1
ATOM 848 C CA . LEU A 1 109 ? 11.943 3.116 -11.324 1.00 94.12 109 LEU A CA 1
ATOM 849 C C . LEU A 1 109 ? 12.504 1.977 -10.458 1.00 94.12 109 LEU A C 1
ATOM 851 O O . LEU A 1 109 ? 11.896 1.638 -9.443 1.00 94.12 109 LEU A O 1
ATOM 855 N N . GLU A 1 110 ? 13.662 1.418 -10.819 1.00 91.88 110 GLU A N 1
ATOM 856 C CA . GLU A 1 110 ? 14.340 0.375 -10.035 1.00 91.88 110 GLU A CA 1
ATOM 857 C C . GLU A 1 110 ? 14.628 0.844 -8.604 1.00 91.88 110 GLU A C 1
ATOM 859 O O . GLU A 1 110 ? 14.303 0.162 -7.627 1.00 91.88 110 GLU A O 1
ATOM 864 N N . GLU A 1 111 ? 15.216 2.033 -8.476 1.00 92.50 111 GLU A N 1
ATOM 865 C CA . GLU A 1 111 ? 15.599 2.602 -7.191 1.00 92.50 111 GLU A CA 1
ATOM 866 C C . GLU A 1 111 ? 14.378 2.890 -6.316 1.00 92.50 111 GLU A C 1
ATOM 868 O O . GLU A 1 111 ? 14.349 2.498 -5.148 1.00 92.50 111 GLU A O 1
ATOM 873 N N . GLN A 1 112 ? 13.346 3.522 -6.875 1.00 95.19 112 GLN A N 1
ATOM 874 C CA . GLN A 1 112 ? 12.147 3.879 -6.125 1.00 95.19 112 GLN A CA 1
ATOM 875 C C . GLN A 1 112 ? 11.351 2.644 -5.703 1.00 95.19 112 GLN A C 1
ATOM 877 O O . GLN A 1 112 ? 10.899 2.590 -4.560 1.00 95.19 112 GLN A O 1
ATOM 882 N N . LEU A 1 113 ? 11.223 1.621 -6.556 1.00 94.88 113 LEU A N 1
ATOM 883 C CA . LEU A 1 113 ? 10.554 0.375 -6.170 1.00 94.88 113 LEU A CA 1
ATOM 884 C C . LEU A 1 113 ? 11.248 -0.292 -4.974 1.00 94.88 113 LEU A C 1
ATOM 886 O O . LEU A 1 113 ? 10.575 -0.777 -4.064 1.00 94.88 113 LEU A O 1
ATOM 890 N N . ARG A 1 114 ? 12.583 -0.255 -4.928 1.00 91.69 114 ARG A N 1
ATOM 891 C CA . ARG A 1 114 ? 13.358 -0.815 -3.815 1.00 91.69 114 ARG A CA 1
ATOM 892 C C . ARG A 1 114 ? 13.296 0.049 -2.554 1.00 91.69 114 ARG A C 1
ATOM 894 O O . ARG A 1 114 ? 13.054 -0.479 -1.478 1.00 91.69 114 ARG A O 1
ATOM 901 N N . VAL A 1 115 ? 13.547 1.352 -2.673 1.00 92.06 115 VAL A N 1
ATOM 902 C CA . VAL A 1 115 ? 13.741 2.253 -1.521 1.00 92.06 115 VAL A CA 1
ATOM 903 C C . VAL A 1 115 ? 12.419 2.819 -1.008 1.00 92.06 115 VAL A C 1
ATOM 905 O O . VAL A 1 115 ? 12.172 2.839 0.194 1.00 92.06 115 VAL A O 1
ATOM 908 N N . SER A 1 116 ? 11.554 3.275 -1.912 1.00 92.56 116 SER A N 1
ATOM 909 C CA . SER A 1 116 ? 10.296 3.940 -1.560 1.00 92.56 116 SER A CA 1
ATOM 910 C C . SER A 1 116 ? 9.140 2.957 -1.436 1.00 92.56 116 SER A C 1
ATOM 912 O O . SER A 1 116 ? 8.245 3.184 -0.629 1.00 92.56 116 SER A O 1
ATOM 914 N N . PHE A 1 117 ? 9.131 1.857 -2.191 1.00 94.19 117 PHE A N 1
ATOM 915 C CA . PHE A 1 117 ? 8.053 0.858 -2.130 1.00 94.19 117 PHE A CA 1
ATOM 916 C C . PHE A 1 117 ? 8.442 -0.433 -1.399 1.00 94.19 117 PHE A C 1
ATOM 918 O O . PHE A 1 117 ? 7.575 -1.280 -1.202 1.00 94.19 117 PHE A O 1
ATOM 925 N N . ASN A 1 118 ? 9.693 -0.559 -0.937 1.00 93.38 118 ASN A N 1
ATOM 926 C CA . ASN A 1 118 ? 10.201 -1.732 -0.215 1.00 93.38 118 ASN A CA 1
ATOM 927 C C . ASN A 1 118 ? 9.946 -3.057 -0.955 1.00 93.38 118 ASN A C 1
ATOM 929 O O . ASN A 1 118 ? 9.628 -4.071 -0.337 1.00 93.38 118 ASN A O 1
ATOM 933 N N . ALA A 1 119 ? 10.043 -3.056 -2.285 1.00 92.25 119 ALA A N 1
ATOM 934 C CA . ALA A 1 119 ? 9.876 -4.269 -3.069 1.00 92.25 119 ALA A CA 1
ATOM 935 C C . ALA A 1 119 ? 11.090 -5.196 -2.890 1.00 92.25 119 ALA A C 1
ATOM 937 O O . ALA A 1 119 ? 12.204 -4.847 -3.282 1.00 92.25 119 ALA A O 1
ATOM 938 N N . ASP A 1 120 ? 10.865 -6.405 -2.365 1.00 90.75 120 ASP A N 1
ATOM 939 C CA . ASP A 1 120 ? 11.915 -7.426 -2.212 1.00 90.75 120 ASP A CA 1
ATOM 940 C C . ASP A 1 120 ? 12.517 -7.850 -3.558 1.00 90.75 120 ASP A C 1
ATOM 942 O O . ASP A 1 120 ? 13.714 -8.121 -3.688 1.00 90.75 120 ASP A O 1
ATOM 946 N N . ARG A 1 121 ? 11.658 -7.948 -4.578 1.00 89.38 121 ARG A N 1
ATOM 947 C CA . ARG A 1 121 ? 12.028 -8.255 -5.958 1.00 89.38 121 ARG A CA 1
ATOM 948 C C . ARG A 1 121 ? 11.151 -7.453 -6.901 1.00 89.38 121 ARG A C 1
ATOM 950 O O . ARG A 1 121 ? 9.928 -7.498 -6.804 1.00 89.38 121 ARG A O 1
ATOM 957 N N . ALA A 1 122 ? 11.791 -6.787 -7.849 1.00 90.56 122 ALA A N 1
ATOM 958 C CA . ALA A 1 122 ? 11.128 -6.111 -8.947 1.00 90.56 122 ALA A CA 1
ATOM 959 C C . ALA A 1 122 ? 11.822 -6.495 -10.256 1.00 90.56 122 ALA A C 1
ATOM 961 O O . ALA A 1 122 ? 13.046 -6.634 -10.295 1.00 90.56 122 ALA A O 1
ATOM 962 N N . ILE A 1 123 ? 11.027 -6.711 -11.302 1.00 90.25 123 ILE A N 1
ATOM 963 C CA . ILE A 1 123 ? 11.502 -7.015 -12.651 1.00 90.25 123 ILE A CA 1
ATOM 964 C C . ILE A 1 123 ? 10.673 -6.170 -13.613 1.00 90.25 123 ILE A C 1
ATOM 966 O O . ILE A 1 123 ? 9.443 -6.222 -13.580 1.00 90.25 123 ILE A O 1
ATOM 970 N N . LEU A 1 124 ? 11.348 -5.407 -14.464 1.00 89.94 124 LEU A N 1
ATOM 971 C CA . LEU A 1 124 ? 10.763 -4.688 -15.581 1.00 89.94 124 LEU A CA 1
ATOM 972 C C . LEU A 1 124 ? 11.030 -5.473 -16.862 1.00 89.94 124 LEU A C 1
ATOM 974 O O . LEU A 1 124 ? 12.179 -5.713 -17.227 1.00 89.94 124 LEU A O 1
ATOM 978 N N . VAL A 1 125 ? 9.959 -5.856 -17.548 1.00 88.31 125 VAL A N 1
ATOM 979 C CA . VAL A 1 125 ? 10.032 -6.514 -18.852 1.00 88.31 125 VAL A CA 1
ATOM 980 C C . VAL A 1 125 ? 9.630 -5.507 -19.918 1.00 88.31 125 VAL A C 1
ATOM 982 O O . VAL A 1 125 ? 8.520 -4.979 -19.878 1.00 88.31 125 VAL A O 1
ATOM 985 N N . VAL A 1 126 ? 10.531 -5.241 -20.859 1.0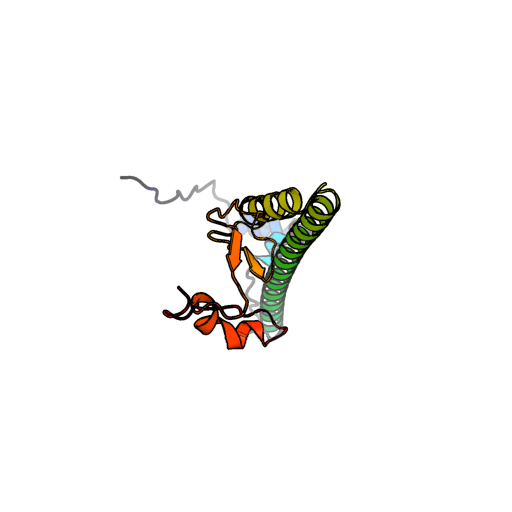0 87.00 126 VAL A N 1
ATOM 986 C CA . VAL A 1 126 ? 10.286 -4.359 -22.001 1.00 87.00 126 VAL A CA 1
ATOM 987 C C . VAL A 1 126 ? 10.217 -5.210 -23.261 1.00 87.00 126 VAL A C 1
ATOM 989 O O . VAL A 1 126 ? 11.140 -5.970 -23.559 1.00 87.00 126 VAL A O 1
ATOM 992 N N . PHE A 1 127 ? 9.113 -5.073 -23.990 1.00 87.19 127 PHE A N 1
ATOM 993 C CA . PHE A 1 127 ? 8.943 -5.676 -25.306 1.00 87.19 127 PHE A CA 1
ATOM 994 C C . PHE A 1 127 ? 9.423 -4.712 -26.384 1.00 87.19 127 PHE A C 1
ATOM 996 O O . PHE A 1 127 ? 9.240 -3.502 -26.254 1.00 87.19 127 PHE A O 1
ATOM 1003 N N . ASP A 1 128 ? 9.994 -5.264 -27.453 1.00 73.94 128 ASP A N 1
ATOM 1004 C CA . ASP A 1 128 ? 10.286 -4.532 -28.689 1.00 73.94 128 ASP A CA 1
ATOM 1005 C C . ASP A 1 128 ? 11.288 -3.360 -28.516 1.00 73.94 128 ASP A C 1
ATOM 1007 O O . ASP A 1 128 ? 11.186 -2.340 -29.195 1.00 73.94 128 ASP A O 1
ATOM 1011 N N . ALA A 1 129 ? 12.271 -3.485 -27.608 1.00 67.06 129 ALA A N 1
ATOM 1012 C CA . ALA A 1 129 ? 13.341 -2.488 -27.462 1.00 67.06 129 ALA A CA 1
ATOM 1013 C C . ALA A 1 129 ? 14.476 -2.710 -28.488 1.00 67.06 129 ALA A C 1
ATOM 1015 O O . ALA A 1 129 ? 14.774 -3.860 -28.825 1.00 67.06 129 ALA A O 1
ATOM 1016 N N . PRO A 1 130 ? 15.142 -1.641 -28.972 1.00 59.94 130 PRO A N 1
ATOM 1017 C CA . PRO A 1 130 ? 16.289 -1.773 -29.868 1.00 59.94 130 PRO A CA 1
ATOM 1018 C C . PRO A 1 130 ? 17.416 -2.574 -29.198 1.00 59.94 130 PRO A C 1
ATOM 1020 O O . PRO A 1 130 ? 17.683 -2.408 -28.007 1.00 59.94 130 PRO A O 1
ATOM 1023 N N . ALA A 1 131 ? 18.071 -3.439 -29.979 1.00 53.53 131 ALA A N 1
ATOM 1024 C CA . ALA A 1 131 ? 19.044 -4.439 -29.521 1.00 53.53 131 ALA A CA 1
ATOM 1025 C C . ALA A 1 131 ? 20.233 -3.873 -28.710 1.00 53.53 131 ALA A C 1
ATOM 1027 O O . ALA A 1 131 ? 20.857 -4.617 -27.956 1.00 53.53 131 ALA A O 1
ATOM 1028 N N . ASP A 1 132 ? 20.495 -2.565 -28.804 1.00 52.94 132 ASP A N 1
ATOM 1029 C CA . ASP A 1 132 ? 21.561 -1.859 -28.080 1.00 52.94 132 ASP A CA 1
ATOM 1030 C C . ASP A 1 132 ? 21.173 -1.392 -26.664 1.00 52.94 132 ASP A C 1
ATOM 1032 O O . ASP A 1 132 ? 22.020 -0.891 -25.928 1.00 52.94 132 ASP A O 1
ATOM 1036 N N . ALA A 1 133 ? 19.930 -1.601 -26.212 1.00 53.62 133 ALA A N 1
ATOM 1037 C CA . ALA A 1 133 ? 19.507 -1.319 -24.831 1.00 53.62 133 ALA A CA 1
ATOM 1038 C C . ALA A 1 133 ? 20.023 -2.365 -23.813 1.00 53.62 133 ALA A C 1
ATOM 1040 O O . ALA A 1 133 ? 19.387 -2.642 -22.790 1.00 53.62 133 ALA A O 1
ATOM 1041 N N . ALA A 1 134 ? 21.170 -2.980 -24.098 1.00 50.19 134 ALA A N 1
ATOM 1042 C CA . ALA A 1 134 ? 21.796 -3.995 -23.273 1.00 50.19 134 ALA A CA 1
ATOM 1043 C C . ALA A 1 134 ? 22.531 -3.363 -22.084 1.00 50.19 134 ALA A C 1
ATOM 1045 O O . ALA A 1 134 ? 23.755 -3.372 -21.998 1.00 50.19 134 ALA A O 1
ATOM 1046 N N . THR A 1 135 ? 21.751 -2.940 -21.096 1.00 53.25 135 THR A N 1
ATOM 1047 C CA . THR A 1 135 ? 22.136 -3.166 -19.700 1.00 53.25 135 THR A CA 1
ATOM 1048 C C . THR A 1 135 ? 21.107 -4.117 -19.100 1.00 53.25 135 THR A C 1
ATOM 1050 O O . THR A 1 135 ? 20.270 -3.738 -18.282 1.00 53.25 135 THR A O 1
ATOM 1053 N N . ALA A 1 136 ? 21.129 -5.370 -19.571 1.00 57.34 136 ALA A N 1
ATOM 1054 C CA . ALA A 1 136 ? 20.347 -6.473 -19.020 1.00 57.34 136 ALA A CA 1
ATOM 1055 C C . ALA A 1 136 ? 20.856 -6.794 -17.603 1.00 57.34 136 ALA A C 1
ATOM 1057 O O . ALA A 1 136 ? 21.695 -7.668 -17.391 1.00 57.34 136 ALA A O 1
ATOM 1058 N N . GLY A 1 137 ? 20.406 -6.001 -16.634 1.00 65.44 137 GLY A N 1
ATOM 1059 C CA . GLY A 1 137 ? 20.649 -6.216 -15.215 1.00 65.44 137 GLY A CA 1
ATOM 1060 C C . GLY A 1 137 ? 19.640 -7.189 -14.604 1.00 65.44 137 GLY A C 1
ATOM 1061 O O . GLY A 1 137 ? 18.801 -7.782 -15.275 1.00 65.44 137 GLY A O 1
ATOM 1062 N N . ARG A 1 138 ? 19.675 -7.326 -13.276 1.00 74.19 138 ARG A N 1
ATOM 1063 C CA . ARG A 1 138 ? 18.714 -8.164 -12.537 1.00 74.19 138 ARG A CA 1
ATOM 1064 C C . ARG A 1 138 ? 17.276 -7.621 -12.598 1.00 74.19 138 ARG A C 1
ATOM 1066 O O . ARG A 1 138 ? 16.336 -8.399 -12.445 1.00 74.19 138 ARG A O 1
ATOM 1073 N N . PHE A 1 139 ? 17.127 -6.313 -12.810 1.00 86.88 139 PHE A N 1
ATOM 1074 C CA . PHE A 1 139 ? 15.846 -5.613 -12.877 1.00 86.88 139 PHE A CA 1
ATOM 1075 C C . PHE A 1 139 ? 15.257 -5.565 -14.294 1.00 86.88 139 PHE A C 1
ATOM 1077 O O . PHE A 1 139 ? 14.080 -5.865 -14.454 1.00 86.88 139 PHE A O 1
ATOM 1084 N N . LEU A 1 140 ? 16.043 -5.226 -15.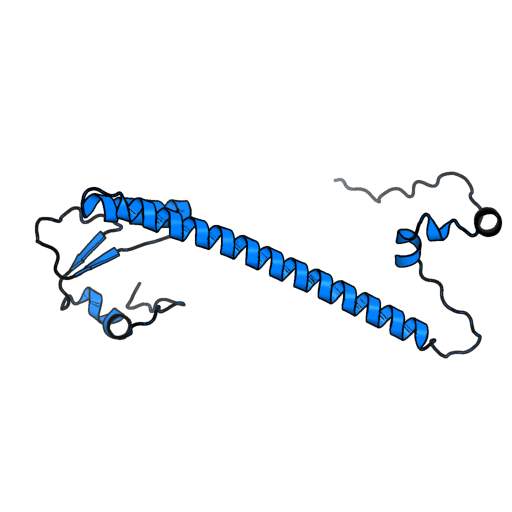321 1.00 88.00 140 LEU A N 1
ATOM 1085 C CA . LEU A 1 140 ? 15.554 -5.036 -16.693 1.00 88.00 140 LEU A CA 1
ATOM 1086 C C . LEU A 1 140 ? 15.722 -6.300 -17.547 1.00 88.00 140 LEU A C 1
ATOM 1088 O O . LEU A 1 140 ? 16.834 -6.801 -17.712 1.00 88.00 140 LEU A O 1
ATOM 1092 N N . ARG A 1 141 ? 14.632 -6.756 -18.169 1.00 85.25 141 ARG A N 1
ATOM 1093 C CA . ARG A 1 141 ? 14.635 -7.792 -19.209 1.00 85.25 141 ARG A CA 1
ATOM 1094 C C . ARG A 1 141 ? 14.077 -7.233 -20.507 1.00 85.25 141 ARG A C 1
ATOM 1096 O O . ARG A 1 141 ? 12.959 -6.725 -20.530 1.00 85.25 141 ARG A O 1
ATOM 1103 N N . VAL A 1 142 ? 14.839 -7.382 -21.581 1.00 84.75 142 VAL A N 1
ATOM 1104 C CA . VAL A 1 142 ? 14.395 -7.073 -22.941 1.00 84.75 142 VAL A CA 1
ATOM 1105 C C . VAL A 1 142 ? 14.175 -8.393 -23.658 1.00 84.75 142 VAL A C 1
ATOM 1107 O O . VAL A 1 142 ? 15.118 -9.163 -23.823 1.00 84.75 142 VAL A O 1
ATOM 1110 N N . ILE A 1 143 ? 12.931 -8.674 -24.029 1.00 85.19 143 ILE A N 1
ATOM 1111 C CA . ILE A 1 143 ? 12.536 -9.928 -24.682 1.00 85.19 143 ILE A CA 1
ATOM 1112 C C . ILE A 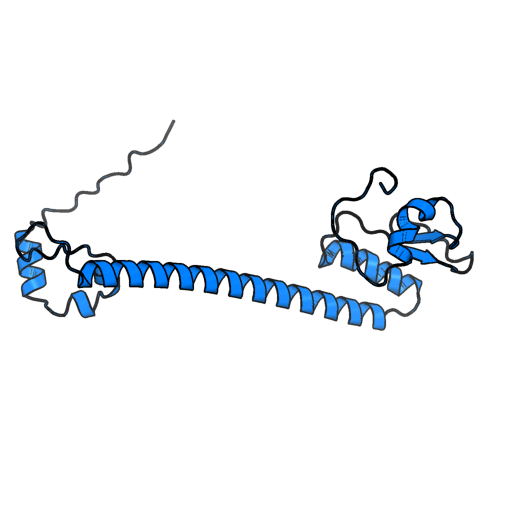1 143 ? 11.511 -9.647 -25.779 1.00 85.19 143 ILE A C 1
ATOM 1114 O O . ILE A 1 143 ? 10.769 -8.666 -25.717 1.00 85.19 143 ILE A O 1
ATOM 1118 N N . GLY A 1 144 ? 11.467 -10.509 -26.793 1.00 82.88 144 GLY A N 1
ATOM 1119 C CA . GLY A 1 144 ? 10.431 -10.447 -27.825 1.00 82.88 144 GLY A CA 1
ATOM 1120 C C . GLY A 1 144 ? 9.080 -10.907 -27.278 1.00 82.88 144 GLY A C 1
ATOM 1121 O O . GLY A 1 144 ? 9.026 -11.719 -26.359 1.00 82.88 144 GLY A O 1
ATOM 1122 N N . ARG A 1 145 ? 7.969 -10.434 -27.852 1.00 81.62 145 ARG A N 1
ATOM 1123 C CA . ARG A 1 145 ? 6.616 -10.831 -27.404 1.00 81.62 145 ARG A CA 1
ATOM 1124 C C . ARG A 1 145 ? 6.330 -12.331 -27.524 1.00 81.62 145 ARG A C 1
ATOM 1126 O O . ARG A 1 145 ? 5.511 -12.859 -26.772 1.00 81.62 145 ARG A O 1
ATOM 1133 N N . ASP A 1 146 ? 7.019 -13.005 -28.439 1.00 82.75 146 ASP A N 1
ATOM 1134 C CA . ASP A 1 146 ? 6.886 -14.442 -28.688 1.00 82.75 146 ASP A CA 1
ATOM 1135 C C . ASP A 1 146 ? 7.895 -15.301 -27.908 1.00 82.75 146 ASP A C 1
ATOM 1137 O O . ASP A 1 146 ? 7.962 -16.512 -28.119 1.00 82.75 146 ASP A O 1
ATOM 1141 N N . ASP A 1 147 ? 8.660 -14.707 -26.984 1.00 83.81 147 ASP A N 1
ATOM 1142 C CA . ASP A 1 147 ? 9.651 -15.431 -26.186 1.00 83.81 147 ASP A CA 1
ATOM 1143 C C . ASP A 1 147 ? 8.989 -16.538 -25.326 1.00 83.81 147 ASP A C 1
ATOM 1145 O O . ASP A 1 147 ? 8.012 -16.271 -24.607 1.00 83.81 147 ASP A O 1
ATOM 1149 N N . PRO A 1 148 ? 9.513 -17.783 -25.343 1.00 83.75 148 PRO A N 1
ATOM 1150 C CA . PRO A 1 148 ? 9.010 -18.884 -24.521 1.00 83.75 148 PRO A CA 1
ATOM 1151 C C . PRO A 1 148 ? 8.917 -18.564 -23.022 1.00 83.75 148 PRO A C 1
ATOM 1153 O O . PRO A 1 148 ? 8.022 -19.078 -22.348 1.00 83.75 148 PRO A O 1
ATOM 1156 N N . GLN A 1 149 ? 9.783 -17.692 -22.491 1.00 81.94 149 GLN A N 1
ATOM 1157 C CA . GLN A 1 149 ? 9.776 -17.287 -21.079 1.00 81.94 149 GLN A CA 1
ATOM 1158 C C . GLN A 1 149 ? 8.499 -16.531 -20.675 1.00 81.94 149 GLN A C 1
ATOM 1160 O O . GLN A 1 149 ? 8.137 -16.506 -19.499 1.00 81.94 149 GLN A O 1
ATOM 1165 N N . ILE A 1 150 ? 7.782 -15.940 -21.637 1.00 85.31 150 ILE A N 1
ATOM 1166 C CA . ILE A 1 150 ? 6.533 -15.199 -21.404 1.00 85.31 150 ILE A CA 1
ATOM 1167 C C . ILE A 1 150 ? 5.311 -16.117 -21.443 1.00 85.31 150 ILE A C 1
ATOM 1169 O O . ILE A 1 150 ? 4.249 -15.744 -20.941 1.00 85.31 150 ILE A O 1
ATOM 1173 N N . ALA A 1 151 ? 5.420 -17.325 -22.009 1.00 84.50 151 ALA A N 1
ATOM 1174 C CA . ALA A 1 151 ? 4.286 -18.237 -22.167 1.00 84.50 151 ALA A CA 1
ATOM 1175 C C . ALA A 1 151 ? 3.460 -18.431 -20.871 1.00 84.50 151 ALA A C 1
ATOM 1177 O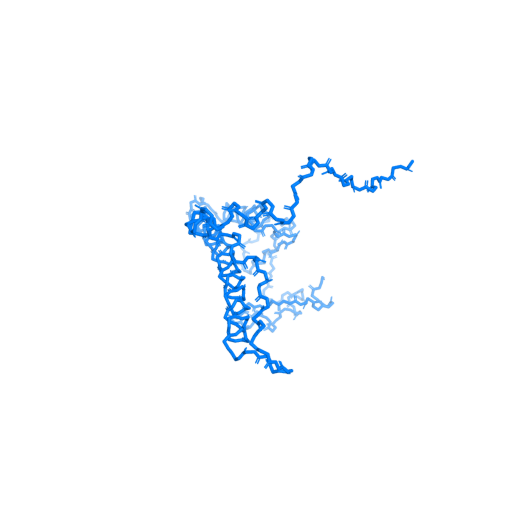 O . ALA A 1 151 ? 2.230 -18.322 -20.944 1.00 84.50 151 ALA A O 1
ATOM 1178 N N . PRO A 1 152 ? 4.072 -18.584 -19.674 1.00 85.69 152 PRO A N 1
ATOM 1179 C CA . PRO A 1 152 ? 3.344 -18.687 -18.403 1.00 85.69 152 PRO A CA 1
ATOM 1180 C C . PRO A 1 152 ? 2.565 -17.421 -18.000 1.00 85.69 152 PRO A C 1
ATOM 1182 O O . PRO A 1 152 ? 1.657 -17.486 -17.167 1.00 85.69 152 PRO A O 1
ATOM 1185 N N . PHE A 1 153 ? 2.905 -16.264 -18.568 1.00 85.75 153 PHE A N 1
ATOM 1186 C CA . PHE A 1 153 ? 2.317 -14.954 -18.279 1.00 85.75 153 PHE A CA 1
ATOM 1187 C C . PHE A 1 153 ? 1.326 -14.476 -19.351 1.00 85.75 153 PHE A C 1
ATOM 1189 O O . PHE A 1 153 ? 0.711 -13.428 -19.166 1.00 85.75 153 PHE A O 1
ATOM 1196 N N . ARG A 1 154 ? 1.092 -15.233 -20.437 1.00 83.81 154 ARG A N 1
ATOM 1197 C CA . ARG A 1 154 ? 0.216 -14.807 -21.552 1.00 83.81 154 ARG A CA 1
ATOM 1198 C C . ARG A 1 154 ? -1.180 -14.369 -21.110 1.00 83.81 154 ARG A C 1
ATOM 1200 O O . ARG A 1 154 ? -1.635 -13.303 -21.504 1.00 83.81 154 ARG A O 1
ATOM 1207 N N . THR A 1 155 ? -1.838 -15.146 -20.250 1.00 83.62 155 THR A N 1
ATOM 1208 C CA . THR A 1 155 ? -3.178 -14.801 -19.739 1.00 83.62 155 THR A CA 1
ATOM 1209 C C . THR A 1 155 ? -3.172 -13.496 -18.938 1.00 83.62 155 THR A C 1
ATOM 1211 O O . THR A 1 155 ? -4.146 -12.756 -18.968 1.00 83.62 155 THR A O 1
ATOM 1214 N N . PHE A 1 156 ? -2.079 -13.209 -18.224 1.00 84.94 156 PHE A N 1
ATOM 1215 C CA . PHE A 1 156 ? -1.912 -11.953 -17.495 1.00 84.94 156 PHE A CA 1
ATOM 1216 C C . PHE A 1 156 ? -1.702 -10.782 -18.461 1.00 84.94 156 PHE A C 1
ATOM 1218 O O . PHE A 1 156 ? -2.389 -9.777 -18.336 1.00 84.94 156 PHE A O 1
ATOM 1225 N N . LEU A 1 157 ? -0.831 -10.933 -19.461 1.00 84.56 157 LEU A N 1
ATOM 1226 C CA . LEU A 1 157 ? -0.546 -9.877 -20.440 1.00 84.56 157 LEU A CA 1
ATOM 1227 C C . LEU A 1 157 ? -1.737 -9.543 -21.349 1.00 84.56 157 LEU A C 1
ATOM 1229 O O . LEU A 1 157 ? -1.821 -8.434 -21.860 1.00 84.56 157 LEU A O 1
ATOM 1233 N N . GLN A 1 158 ? -2.658 -10.488 -21.552 1.00 85.62 158 GLN A N 1
ATOM 1234 C CA . GLN A 1 158 ? -3.916 -10.249 -22.267 1.00 85.62 158 GLN A CA 1
ATOM 1235 C C . GLN A 1 158 ? -4.957 -9.509 -21.415 1.00 85.62 158 GLN A C 1
ATOM 1237 O O . GLN A 1 158 ? -5.935 -8.994 -21.954 1.00 85.62 158 GLN A O 1
ATOM 1242 N N . SER A 1 159 ? -4.780 -9.468 -20.092 1.00 84.75 159 SER A N 1
ATOM 1243 C CA . SER A 1 159 ? -5.682 -8.768 -19.183 1.00 84.75 159 SER A CA 1
ATOM 1244 C C . SER A 1 159 ? -5.181 -7.351 -18.900 1.00 84.75 159 SER A C 1
ATOM 1246 O O . SER A 1 159 ? -4.019 -7.158 -18.564 1.00 84.75 159 SER A O 1
ATOM 1248 N N . ASN A 1 160 ? -6.073 -6.359 -18.939 1.00 83.25 160 ASN A N 1
ATOM 1249 C CA . ASN A 1 160 ? -5.755 -4.976 -18.548 1.00 83.25 160 ASN A CA 1
ATOM 1250 C C . ASN A 1 160 ? -5.845 -4.746 -17.026 1.00 83.25 160 ASN A C 1
ATOM 1252 O O . ASN A 1 160 ? -6.008 -3.613 -16.576 1.00 83.25 160 ASN A O 1
ATOM 1256 N N . ALA A 1 161 ? -5.790 -5.811 -16.224 1.00 85.56 161 ALA A N 1
ATOM 1257 C CA . ALA A 1 161 ? -5.938 -5.744 -14.776 1.00 85.56 161 ALA A CA 1
ATOM 1258 C C . ALA A 1 161 ? -4.678 -6.276 -14.076 1.00 85.56 161 ALA A C 1
ATOM 1260 O O . ALA A 1 161 ? -4.118 -7.290 -14.503 1.00 85.56 161 ALA A O 1
ATOM 1261 N N . PRO A 1 162 ? -4.235 -5.642 -12.975 1.00 88.38 162 PRO A N 1
ATOM 1262 C CA . PRO A 1 162 ? -3.133 -6.166 -12.185 1.00 88.38 162 PRO A CA 1
ATOM 1263 C C . PRO A 1 162 ? -3.529 -7.507 -11.557 1.00 88.38 162 PRO A C 1
ATOM 1265 O O . PRO A 1 162 ? -4.631 -7.665 -11.026 1.00 88.38 162 PRO A O 1
ATOM 1268 N N . ARG A 1 163 ? -2.612 -8.478 -11.588 1.00 86.50 163 ARG A N 1
ATOM 1269 C CA . ARG A 1 163 ? -2.806 -9.780 -10.947 1.00 86.50 163 ARG A CA 1
ATOM 1270 C C . ARG A 1 163 ? -1.995 -9.846 -9.662 1.00 86.50 163 ARG A C 1
ATOM 1272 O O . ARG A 1 163 ? -0.775 -9.956 -9.701 1.00 86.50 163 ARG A O 1
ATOM 1279 N N . CYS A 1 164 ? -2.690 -9.807 -8.533 1.00 88.31 164 CYS A N 1
ATOM 1280 C CA . CYS A 1 164 ? -2.091 -9.898 -7.204 1.00 88.31 164 CYS A CA 1
ATOM 1281 C C . CYS A 1 164 ? -2.345 -11.287 -6.602 1.00 88.31 164 CYS A C 1
ATOM 1283 O O . CYS A 1 164 ? -3.404 -11.875 -6.828 1.00 88.31 164 CYS A O 1
ATOM 1285 N N . GLY A 1 165 ? -1.395 -11.811 -5.826 1.00 86.94 165 GLY A N 1
ATOM 1286 C CA . GLY A 1 165 ? -1.527 -13.100 -5.142 1.00 86.94 165 GLY A CA 1
ATOM 1287 C C . GLY A 1 165 ? -0.318 -14.008 -5.345 1.00 86.94 165 GLY A C 1
ATOM 1288 O O . GLY A 1 165 ? 0.789 -13.542 -5.605 1.00 86.94 165 GLY A O 1
ATOM 1289 N N . GLN A 1 166 ? -0.526 -15.315 -5.195 1.00 83.38 166 GLN A N 1
ATOM 1290 C CA . GLN A 1 166 ? 0.548 -16.295 -5.328 1.00 83.38 166 GLN A CA 1
ATOM 1291 C C . GLN A 1 166 ? 0.947 -16.497 -6.795 1.00 83.38 166 GLN A C 1
ATOM 1293 O O . GLN A 1 166 ? 0.101 -16.675 -7.674 1.00 83.38 166 GLN A O 1
ATOM 1298 N N . ILE A 1 167 ? 2.257 -16.494 -7.035 1.00 80.00 167 ILE A N 1
ATOM 1299 C CA . ILE A 1 167 ? 2.866 -16.829 -8.323 1.00 80.00 167 ILE A CA 1
ATOM 1300 C C . ILE A 1 167 ? 2.818 -18.352 -8.496 1.00 80.00 167 ILE A C 1
ATOM 1302 O O . ILE A 1 167 ? 3.090 -19.091 -7.550 1.00 80.00 167 ILE A O 1
ATOM 1306 N N . ARG A 1 168 ? 2.451 -18.827 -9.692 1.00 78.56 168 ARG A N 1
ATOM 1307 C CA . ARG A 1 168 ? 2.450 -20.266 -10.016 1.00 78.56 168 ARG A CA 1
ATOM 1308 C C . ARG A 1 16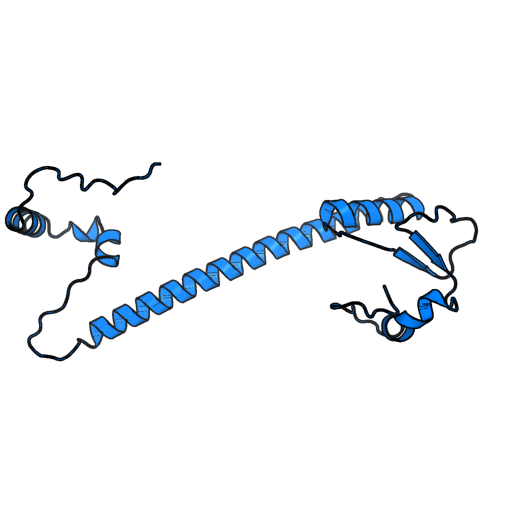8 ? 3.887 -20.771 -10.169 1.00 78.56 168 ARG A C 1
ATOM 1310 O O . ARG A 1 168 ? 4.743 -20.013 -10.600 1.00 78.56 168 ARG A O 1
ATOM 1317 N N . ASP A 1 169 ? 4.148 -22.054 -9.932 1.00 71.88 169 ASP A N 1
ATOM 1318 C CA . ASP A 1 169 ? 5.515 -22.601 -10.049 1.00 71.88 169 ASP A CA 1
ATOM 1319 C C . ASP A 1 169 ? 6.129 -22.413 -11.446 1.00 71.88 169 ASP A C 1
ATOM 1321 O O . ASP A 1 169 ? 7.313 -22.126 -11.568 1.00 71.88 169 ASP A O 1
ATOM 1325 N N . ALA A 1 170 ? 5.309 -22.457 -12.502 1.00 72.88 170 ALA A N 1
ATOM 1326 C CA . ALA A 1 170 ? 5.729 -22.168 -13.879 1.00 72.88 170 ALA A CA 1
ATOM 1327 C C . ALA A 1 170 ? 6.111 -20.692 -14.138 1.00 72.88 170 ALA A C 1
ATOM 1329 O O . ALA A 1 170 ? 6.558 -20.361 -15.230 1.00 72.88 170 ALA A O 1
ATOM 1330 N N . GLN A 1 171 ? 5.872 -19.797 -13.178 1.00 68.88 171 GLN A N 1
ATOM 1331 C CA . GLN A 1 171 ? 6.110 -18.352 -13.253 1.00 68.88 171 GLN A CA 1
ATOM 1332 C C . GLN A 1 171 ? 7.205 -17.890 -12.271 1.00 68.88 171 GLN A C 1
ATOM 1334 O O . GLN A 1 171 ? 7.437 -16.686 -12.153 1.00 68.88 171 GLN A O 1
ATOM 1339 N N . ARG A 1 172 ? 7.810 -18.816 -11.517 1.00 61.66 172 ARG A N 1
ATOM 1340 C CA . ARG A 1 172 ? 8.793 -18.517 -10.470 1.00 61.66 172 ARG A CA 1
ATOM 1341 C C . ARG A 1 172 ? 10.208 -18.352 -11.023 1.00 61.66 172 ARG A C 1
ATOM 1343 O O . ARG A 1 172 ? 10.555 -19.059 -11.990 1.00 61.66 172 ARG A O 1
#

Sequence (172 aa):
MSTLKQQHAVNPEITEEAIADYLQANPEFFERHSILLNNLRLPHSTGGAAVSLVERQILVLRQKNLKLERKLKDLVDIARSNDTLAARIHSLAMLMLAAPDQAGVIRVLEEQLRVSFNADRAILVVFDAPADAATAGRFLRVIGRDDPQIAPFRTFLQSNAPRCGQIRDAQR

Foldseek 3Di:
DDDDPDDPPDDDDPDPVNVVVVCVVCVCVCVVVVVVVVVDDDQPPPDDPDGDPVVVVVVVVVVVVVVVVVVVVVVVVVVVVVVLVVVLVVVLVVQLVPQPDPVSNQVSVVVSCCPVVVDPDAADEDEPDPPPPPPPDSHYDYDHPPDPLCVLVVVVVVDPDDDDDDDDPSND

Radius of gyration: 32.68 Å; chains: 1; bounding box: 56×41×87 Å

Secondary structure (DSSP, 8-state):
-----------S---HHHHHHHHHH-TTHHHHTHHHHHH-------SSS---HHHHHHHHHHHHHHHHHHHHHHHHHHHHHHHHHHHHHHHHHHHHHT-SSHHHHHHHHHHHHHHTS--S---EEEES--TT-----SSEEEE-TT-GGGGGGHHHHT-SS---SPPPGGG-